Protein AF-A0AAW2Y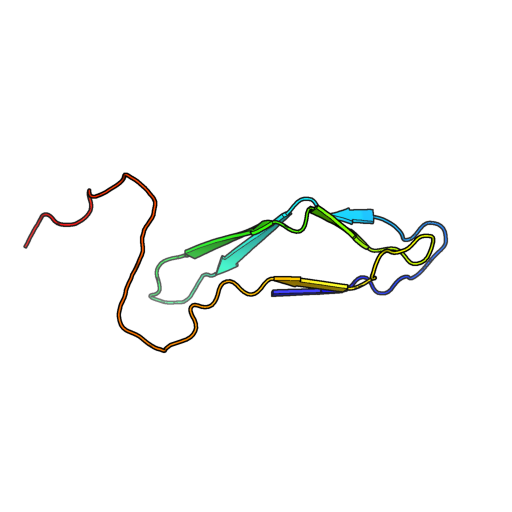600-F1 (afdb_monomer_lite)

Sequence (77 aa):
MNLTSDGSGPGHGWYCNYVEVTATGVHKQCTQQQFMVEQWLATDAPYELTAIRNYCLSGDDGKFVMYGPDSSMISDL

Organism: NCBI:txid2727402

Structure (mmCIF, N/CA/C/O backbone):
data_AF-A0AAW2Y600-F1
#
_entry.id   AF-A0AAW2Y600-F1
#
loop_
_atom_site.group_PDB
_atom_site.id
_atom_site.type_symbol
_atom_site.label_atom_id
_atom_site.label_alt_id
_atom_site.label_comp_id
_atom_site.label_asym_id
_atom_site.label_entity_id
_atom_site.label_seq_id
_atom_site.pdbx_PDB_ins_code
_atom_site.Cartn_x
_atom_site.Cartn_y
_atom_site.Cartn_z
_atom_site.occupancy
_atom_site.B_iso_or_equiv
_atom_site.auth_seq_id
_atom_site.auth_comp_id
_atom_site.auth_asym_id
_atom_site.auth_atom_id
_atom_site.pdbx_PDB_model_num
ATOM 1 N N . MET A 1 1 ? 0.657 1.587 8.750 1.00 93.50 1 MET A N 1
ATOM 2 C CA . MET A 1 1 ? 0.378 0.943 7.455 1.00 93.50 1 MET A CA 1
ATOM 3 C C . MET A 1 1 ? 1.696 0.708 6.732 1.00 93.50 1 MET A C 1
ATOM 5 O O . MET A 1 1 ? 2.529 1.609 6.712 1.00 93.50 1 MET A O 1
ATOM 9 N N . ASN A 1 2 ? 1.897 -0.514 6.237 1.00 96.06 2 ASN A N 1
ATOM 10 C CA . ASN A 1 2 ? 3.031 -0.901 5.403 1.00 96.06 2 ASN A CA 1
ATOM 11 C C . ASN A 1 2 ? 2.471 -1.373 4.055 1.00 96.06 2 ASN A C 1
ATOM 13 O O . ASN A 1 2 ? 1.670 -2.308 4.036 1.00 96.06 2 ASN A O 1
ATOM 17 N N . LEU A 1 3 ? 2.850 -0.697 2.975 1.00 94.06 3 LEU A N 1
ATOM 18 C CA . LEU A 1 3 ? 2.467 -1.016 1.606 1.00 94.06 3 LEU A CA 1
ATOM 19 C C . LEU A 1 3 ? 3.721 -1.433 0.842 1.00 94.06 3 LEU A C 1
ATOM 21 O O . LEU A 1 3 ? 4.649 -0.637 0.727 1.00 94.06 3 LEU A O 1
ATOM 25 N N . THR A 1 4 ? 3.724 -2.647 0.294 1.00 95.94 4 THR A N 1
ATOM 26 C CA . THR A 1 4 ? 4.860 -3.198 -0.452 1.00 95.94 4 THR A CA 1
ATOM 27 C C . THR A 1 4 ? 4.394 -3.711 -1.807 1.00 95.94 4 THR A C 1
ATOM 29 O O . THR A 1 4 ? 3.464 -4.511 -1.886 1.00 95.94 4 THR A O 1
ATOM 32 N N . SER A 1 5 ? 5.057 -3.252 -2.865 1.00 93.50 5 SER A N 1
ATOM 33 C CA . SER A 1 5 ? 4.990 -3.848 -4.196 1.00 93.50 5 SER A CA 1
ATOM 34 C C . SER A 1 5 ? 5.980 -5.010 -4.269 1.00 93.50 5 SER A C 1
ATOM 36 O O . SER A 1 5 ? 7.106 -4.899 -3.785 1.00 93.50 5 SER A O 1
ATOM 38 N N . ASP A 1 6 ? 5.580 -6.124 -4.873 1.00 93.50 6 ASP A N 1
ATOM 39 C CA . ASP A 1 6 ? 6.446 -7.291 -5.072 1.00 93.50 6 ASP A CA 1
ATOM 40 C C . ASP A 1 6 ? 7.407 -7.134 -6.268 1.00 93.50 6 ASP A C 1
ATOM 42 O O . ASP A 1 6 ? 8.265 -7.987 -6.484 1.00 93.50 6 ASP A O 1
ATOM 46 N N . GLY A 1 7 ? 7.279 -6.044 -7.037 1.00 90.62 7 GLY A N 1
ATOM 47 C CA . GLY A 1 7 ? 8.183 -5.684 -8.132 1.00 90.62 7 GLY A CA 1
ATOM 48 C C . GLY A 1 7 ? 8.157 -6.646 -9.324 1.00 90.62 7 GLY A C 1
ATOM 49 O O . GLY A 1 7 ? 9.102 -6.674 -10.114 1.00 90.62 7 GLY A O 1
ATOM 50 N N . SER A 1 8 ? 7.111 -7.466 -9.459 1.00 90.69 8 SER A N 1
ATOM 51 C CA . SER A 1 8 ? 7.080 -8.525 -10.468 1.00 90.69 8 SER A CA 1
ATOM 52 C C . SER A 1 8 ? 6.615 -8.030 -11.841 1.00 90.69 8 SER A C 1
ATOM 54 O O . SER A 1 8 ? 5.579 -7.385 -11.979 1.00 90.69 8 SER A O 1
ATOM 56 N N . GLY A 1 9 ? 7.357 -8.414 -12.885 1.00 91.38 9 GLY A N 1
ATOM 57 C CA . GLY A 1 9 ? 7.020 -8.161 -14.289 1.00 91.38 9 GLY A CA 1
ATOM 58 C C . GLY A 1 9 ? 7.665 -6.901 -14.900 1.00 91.38 9 GLY A C 1
ATOM 59 O O . GLY A 1 9 ? 8.198 -6.046 -14.186 1.00 91.38 9 GLY A O 1
ATOM 60 N N . PRO A 1 10 ? 7.669 -6.780 -16.243 1.00 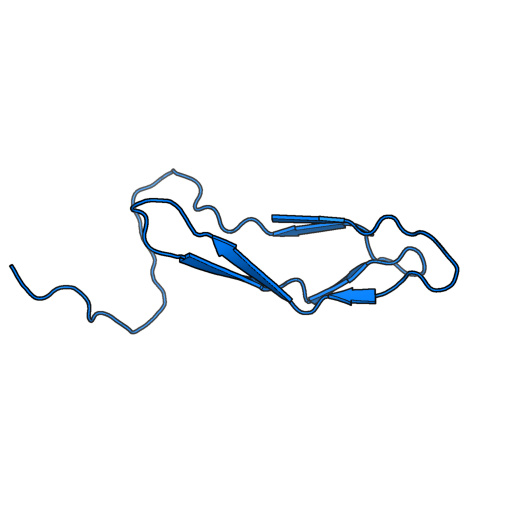89.62 10 PRO A N 1
ATOM 61 C CA . PRO A 1 10 ? 8.147 -5.580 -16.930 1.00 89.62 10 PRO A CA 1
ATOM 62 C C . PRO A 1 10 ? 7.251 -4.374 -16.626 1.00 89.62 10 PRO A C 1
A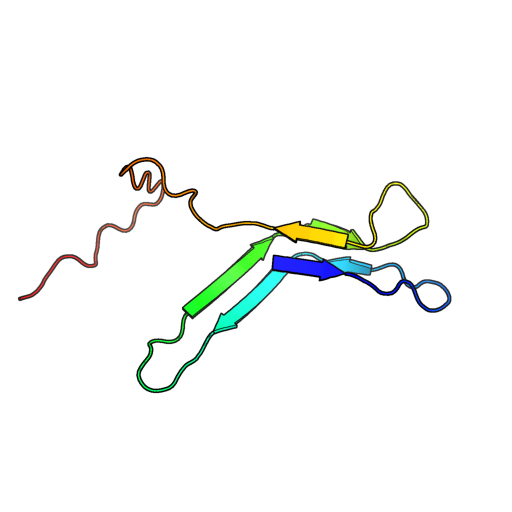TOM 64 O O . PRO A 1 10 ? 6.031 -4.482 -16.725 1.00 89.62 10 PRO A O 1
ATOM 67 N N . GLY A 1 11 ? 7.844 -3.222 -16.303 1.00 88.69 11 GLY A N 1
ATOM 68 C CA . GLY A 1 11 ? 7.082 -1.995 -16.034 1.00 88.69 11 GLY A CA 1
ATOM 69 C C . GLY A 1 11 ? 6.210 -2.068 -14.775 1.00 88.69 11 GLY A C 1
ATOM 70 O O . GLY A 1 11 ? 5.143 -1.470 -14.739 1.00 88.69 11 GLY A O 1
ATOM 71 N N . HIS A 1 12 ? 6.652 -2.798 -13.749 1.00 90.94 12 HIS A N 1
ATOM 72 C CA . HIS A 1 12 ? 5.933 -2.997 -12.483 1.00 90.94 12 HIS A CA 1
ATOM 73 C C . HIS A 1 12 ? 5.790 -1.730 -11.619 1.00 90.94 12 HIS A C 1
ATOM 75 O O . HIS A 1 12 ? 5.210 -1.797 -10.537 1.00 90.94 12 HIS A O 1
ATOM 81 N N . GLY A 1 13 ? 6.357 -0.598 -12.042 1.00 93.19 13 GLY A N 1
ATOM 82 C CA . GLY A 1 13 ? 6.317 0.657 -11.304 1.00 93.19 13 GLY A CA 1
ATOM 83 C C . GLY A 1 13 ? 4.938 1.308 -11.339 1.00 93.19 13 GLY A C 1
ATOM 84 O O . GLY A 1 13 ? 4.349 1.490 -12.403 1.00 93.19 13 GLY A O 1
ATOM 85 N N . TRP A 1 14 ? 4.431 1.713 -10.176 1.00 93.19 14 TRP A N 1
ATOM 86 C CA . TRP A 1 14 ? 3.149 2.410 -10.068 1.00 93.19 14 TRP A CA 1
ATOM 87 C C . TRP A 1 14 ? 3.191 3.520 -9.024 1.00 93.19 14 TRP A C 1
ATOM 89 O O . TRP A 1 14 ? 3.916 3.438 -8.034 1.00 93.19 14 TRP A O 1
ATOM 99 N N . TYR A 1 15 ? 2.410 4.574 -9.253 1.00 93.94 15 TYR A N 1
ATOM 100 C CA . TYR A 1 15 ? 2.281 5.689 -8.323 1.00 93.94 15 TYR A CA 1
ATOM 101 C C . TYR A 1 15 ? 1.099 5.465 -7.384 1.00 93.94 15 TYR A C 1
ATOM 103 O O . TYR A 1 15 ? -0.037 5.291 -7.829 1.00 93.94 15 TYR A O 1
ATOM 111 N N . CYS A 1 16 ? 1.355 5.510 -6.080 1.00 94.75 16 CYS A N 1
ATOM 112 C CA . CYS A 1 16 ? 0.319 5.469 -5.062 1.00 94.75 16 CYS A CA 1
ATOM 113 C C . CYS A 1 16 ? 0.083 6.881 -4.520 1.00 94.75 16 CYS A C 1
ATOM 115 O O . CYS A 1 16 ? 0.974 7.453 -3.897 1.00 94.75 16 CYS A O 1
ATOM 117 N N . ASN A 1 17 ? -1.113 7.437 -4.732 1.00 96.19 17 ASN A N 1
ATOM 118 C CA . ASN A 1 17 ? -1.491 8.727 -4.150 1.00 96.19 17 ASN A CA 1
ATOM 119 C C . ASN A 1 17 ? -1.873 8.553 -2.668 1.00 96.19 17 ASN A C 1
ATOM 121 O O . ASN A 1 17 ? -1.197 9.078 -1.784 1.00 96.19 17 ASN A O 1
ATOM 125 N N . TYR A 1 18 ? -2.882 7.727 -2.384 1.00 96.00 18 TYR A N 1
ATOM 126 C CA . TYR A 1 18 ? -3.304 7.400 -1.025 1.00 96.00 18 TYR A CA 1
ATOM 127 C C . TYR A 1 18 ? -3.827 5.966 -0.922 1.00 96.00 18 TYR A C 1
ATOM 129 O O . TYR A 1 18 ? -4.237 5.360 -1.911 1.00 96.00 18 TYR A O 1
ATOM 137 N N . VAL A 1 19 ? -3.849 5.453 0.306 1.00 95.62 19 VAL A N 1
ATOM 138 C CA . VAL A 1 19 ? -4.562 4.228 0.679 1.00 95.62 19 VAL A CA 1
ATOM 139 C C . VAL A 1 19 ? -5.591 4.592 1.729 1.00 95.62 19 VAL A C 1
ATOM 141 O O . VAL A 1 19 ? -5.257 5.213 2.735 1.00 95.62 19 VAL A O 1
ATOM 144 N N . GLU A 1 20 ? -6.832 4.184 1.519 1.00 96.31 20 GLU A N 1
ATOM 145 C CA . GLU A 1 20 ? -7.885 4.326 2.511 1.00 96.31 20 GLU A CA 1
ATOM 146 C C . GLU A 1 20 ? -8.199 2.971 3.137 1.00 96.31 20 GLU A C 1
ATOM 148 O O . GLU A 1 20 ? -8.397 1.975 2.442 1.00 96.31 20 GLU A O 1
ATOM 153 N N . VAL A 1 21 ? -8.207 2.929 4.466 1.00 94.44 21 VAL A N 1
ATOM 154 C CA . VAL A 1 21 ? -8.494 1.723 5.238 1.00 94.44 21 VAL A CA 1
ATOM 155 C C . VAL A 1 21 ? -9.783 1.939 6.009 1.00 94.44 21 VAL A C 1
ATOM 157 O O . VAL A 1 21 ? -9.845 2.808 6.877 1.00 94.44 21 VAL A O 1
ATOM 160 N N . THR A 1 22 ? -10.780 1.102 5.731 1.00 95.00 22 THR A N 1
ATOM 161 C CA . THR A 1 22 ? -12.025 1.039 6.500 1.00 95.00 22 THR A CA 1
ATOM 162 C C . THR A 1 22 ? -12.002 -0.197 7.385 1.00 95.00 22 THR A C 1
ATOM 164 O O . THR A 1 22 ? -11.935 -1.324 6.895 1.00 95.00 22 THR A O 1
ATOM 167 N N . ALA A 1 23 ? -12.050 0.009 8.698 1.00 92.00 23 ALA A N 1
ATOM 168 C CA . ALA A 1 23 ? -12.101 -1.056 9.685 1.00 92.00 23 ALA A CA 1
ATOM 169 C C . ALA A 1 23 ? -13.522 -1.182 10.242 1.00 92.00 23 ALA A C 1
ATOM 171 O O . ALA A 1 23 ? -14.113 -0.218 10.726 1.00 92.00 23 ALA A O 1
ATOM 172 N N . THR A 1 24 ? -14.062 -2.397 10.200 1.00 94.44 24 THR A N 1
ATOM 173 C CA . THR A 1 24 ? -15.394 -2.731 10.720 1.00 94.44 24 THR A CA 1
ATOM 174 C C . THR A 1 24 ? -15.283 -3.896 11.696 1.00 94.44 24 THR A C 1
ATOM 176 O O . THR A 1 24 ? -14.453 -4.783 11.498 1.00 94.44 24 THR A O 1
ATOM 179 N N . GLY A 1 25 ? -16.126 -3.946 12.726 1.00 92.62 25 GLY A N 1
ATOM 180 C CA . GLY A 1 25 ? -16.143 -5.060 13.674 1.00 92.62 25 GLY A CA 1
ATOM 181 C C . GLY A 1 25 ? -17.518 -5.274 14.293 1.00 92.62 25 GLY A C 1
ATOM 182 O O . GLY A 1 25 ? -18.329 -4.353 14.358 1.00 92.62 25 GLY A O 1
A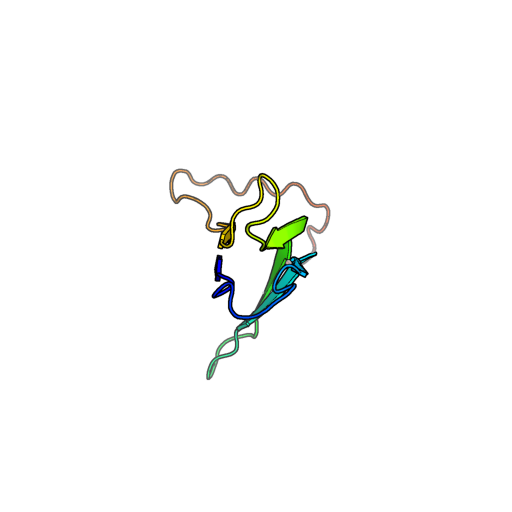TOM 183 N N . VAL A 1 26 ? -17.780 -6.493 14.771 1.00 94.31 26 VAL A N 1
ATOM 184 C CA . VAL A 1 26 ? -19.027 -6.803 15.487 1.00 94.31 26 VAL A CA 1
ATOM 185 C C . VAL A 1 26 ? -19.117 -5.920 16.732 1.00 94.31 26 VAL A C 1
ATOM 187 O O . VAL A 1 26 ? -18.179 -5.874 17.527 1.00 94.31 26 VAL A O 1
ATOM 190 N N . HIS A 1 27 ? -20.234 -5.203 16.872 1.00 90.06 27 HIS A N 1
ATOM 191 C CA . HIS A 1 27 ? -20.486 -4.229 17.944 1.00 90.06 27 HIS A CA 1
ATOM 192 C C . HIS A 1 27 ? -19.445 -3.099 18.048 1.00 90.06 27 HIS A C 1
ATOM 194 O O . HIS A 1 27 ? -19.266 -2.520 19.118 1.00 90.06 27 HIS A O 1
ATOM 200 N N . LYS A 1 28 ? -18.750 -2.769 16.953 1.00 89.56 28 LYS A N 1
ATOM 201 C CA . LYS A 1 28 ? -17.840 -1.621 16.889 1.00 89.56 28 LYS A CA 1
ATOM 202 C C . LYS A 1 28 ? -18.306 -0.651 15.816 1.00 89.56 28 LYS A C 1
ATOM 204 O O . LYS A 1 28 ? -18.776 -1.071 14.762 1.00 89.56 28 LYS A O 1
ATOM 209 N N . GLN A 1 29 ? -18.155 0.643 16.083 1.00 86.88 29 GLN A N 1
ATOM 210 C CA . GLN A 1 29 ? -18.340 1.656 15.049 1.00 86.88 29 GLN A CA 1
ATOM 211 C C . GLN A 1 29 ? -17.286 1.466 13.955 1.00 86.88 29 GLN A C 1
ATOM 213 O O . GLN A 1 29 ? -16.129 1.151 14.245 1.00 86.88 29 GLN A O 1
ATOM 218 N N . CYS A 1 30 ? -17.704 1.631 12.702 1.00 87.94 30 CYS A N 1
ATOM 219 C CA . CYS A 1 30 ? -16.789 1.637 11.572 1.00 87.94 30 CYS A CA 1
ATOM 220 C C . CYS A 1 30 ? -15.877 2.859 11.668 1.00 87.94 30 CYS A C 1
ATOM 222 O O . CYS A 1 30 ? -16.341 3.959 11.969 1.00 87.94 30 CYS A O 1
ATOM 224 N N . THR A 1 31 ? -14.598 2.671 11.377 1.00 91.25 31 THR A N 1
ATOM 225 C CA . THR A 1 31 ? -13.634 3.766 11.282 1.00 91.25 31 THR A CA 1
ATOM 226 C C . THR A 1 31 ? -12.966 3.738 9.920 1.00 91.25 31 THR A C 1
ATOM 228 O O . THR A 1 31 ? -12.762 2.675 9.334 1.00 91.25 31 THR A O 1
ATOM 231 N N . GLN A 1 32 ? -12.646 4.919 9.408 1.00 93.56 32 GLN A N 1
ATOM 232 C CA . GLN A 1 32 ? -11.990 5.109 8.123 1.00 93.56 32 GLN A CA 1
ATOM 233 C C . GLN A 1 32 ? -10.743 5.952 8.355 1.00 93.56 32 GLN A C 1
ATOM 235 O O . GLN A 1 32 ? -10.782 6.933 9.098 1.00 93.56 32 GLN A O 1
ATOM 240 N N . GLN A 1 33 ? -9.631 5.550 7.750 1.00 93.44 33 GLN A N 1
ATOM 241 C CA . GLN A 1 33 ? -8.371 6.275 7.824 1.00 93.44 33 GLN A CA 1
ATOM 242 C C . GLN A 1 33 ? -7.731 6.325 6.444 1.00 93.44 33 GLN A C 1
ATOM 244 O O . GLN A 1 33 ? -7.389 5.294 5.865 1.00 93.44 33 GLN A O 1
ATOM 249 N N . GLN A 1 34 ? -7.510 7.538 5.953 1.00 95.12 34 GLN A N 1
ATOM 250 C CA . GLN A 1 34 ? -6.718 7.783 4.757 1.00 95.12 34 GLN A CA 1
ATOM 251 C C . GLN A 1 34 ? -5.241 7.903 5.137 1.00 95.12 34 GLN A C 1
ATOM 253 O O . GLN A 1 34 ? -4.911 8.589 6.101 1.00 95.12 34 GLN A O 1
ATOM 258 N N . PHE A 1 35 ? -4.358 7.253 4.384 1.00 95.19 35 PHE A N 1
ATOM 259 C CA . PHE A 1 35 ? -2.907 7.368 4.479 1.00 95.19 35 PHE A CA 1
ATOM 260 C C . PHE A 1 35 ? -2.375 7.952 3.170 1.00 95.19 35 PHE A C 1
ATOM 262 O O . PHE A 1 35 ? -2.450 7.298 2.129 1.00 95.19 35 PHE A O 1
ATOM 269 N N . MET A 1 36 ? -1.822 9.164 3.221 1.00 95.06 36 MET A N 1
ATOM 270 C CA . MET A 1 36 ? -1.201 9.800 2.053 1.00 95.06 36 MET A CA 1
ATOM 271 C C . MET A 1 36 ? 0.146 9.134 1.767 1.00 95.06 36 MET A C 1
ATOM 273 O O . MET A 1 36 ? 1.027 9.119 2.631 1.00 95.06 36 MET A O 1
ATOM 277 N N . VAL A 1 37 ? 0.300 8.545 0.581 1.00 94.56 37 VAL A N 1
ATOM 278 C CA . VAL A 1 37 ? 1.514 7.830 0.161 1.00 94.56 37 VAL A CA 1
ATOM 279 C C . VAL A 1 37 ? 2.352 8.711 -0.762 1.00 94.56 37 VAL A C 1
ATOM 281 O O . VAL A 1 37 ? 3.525 8.915 -0.474 1.00 94.56 37 VAL A O 1
ATOM 284 N N . GLU A 1 38 ? 1.748 9.267 -1.809 1.00 94.44 38 GLU A N 1
ATOM 285 C CA . GLU A 1 38 ? 2.356 10.183 -2.786 1.00 94.44 38 GLU A CA 1
ATOM 286 C C . GLU A 1 38 ? 3.736 9.744 -3.319 1.00 94.44 38 GLU A C 1
ATOM 288 O O . GLU A 1 38 ? 4.640 10.556 -3.516 1.00 94.44 38 GLU A O 1
ATOM 293 N N . GLN A 1 39 ? 3.906 8.445 -3.570 1.00 92.94 39 GLN A N 1
ATOM 294 C CA . GLN A 1 39 ? 5.194 7.833 -3.904 1.00 92.94 39 GLN A CA 1
ATOM 295 C C . GLN A 1 39 ? 5.047 6.813 -5.043 1.00 92.94 39 GLN A C 1
ATOM 297 O O . GLN A 1 39 ? 4.044 6.104 -5.141 1.00 92.94 39 GLN A O 1
ATOM 302 N N . TRP A 1 40 ? 6.077 6.718 -5.889 1.00 93.94 40 TRP A N 1
ATOM 303 C CA . TRP A 1 40 ? 6.251 5.610 -6.833 1.00 93.94 40 TRP A CA 1
ATOM 304 C C . TRP A 1 40 ? 6.772 4.361 -6.112 1.00 93.94 40 TRP A C 1
ATOM 306 O O . TRP A 1 40 ? 7.729 4.447 -5.348 1.00 93.94 40 TRP A O 1
ATOM 316 N N . LEU A 1 41 ? 6.173 3.200 -6.372 1.00 93.50 41 LEU A N 1
ATOM 317 C CA . LEU A 1 41 ? 6.632 1.894 -5.895 1.00 93.50 41 LEU A CA 1
ATOM 318 C C . LEU A 1 41 ? 7.270 1.146 -7.067 1.00 93.50 41 LEU A C 1
ATOM 320 O O . LEU A 1 41 ? 6.594 0.416 -7.793 1.00 93.50 41 LEU A O 1
ATOM 324 N N . ALA A 1 42 ? 8.558 1.398 -7.291 1.00 92.38 42 ALA A N 1
ATOM 325 C CA . ALA A 1 42 ? 9.292 0.954 -8.475 1.00 92.38 42 ALA A CA 1
ATOM 326 C C . ALA A 1 42 ? 10.798 0.804 -8.173 1.00 92.38 42 ALA A C 1
ATOM 328 O O . ALA A 1 42 ? 11.259 1.318 -7.157 1.00 92.38 42 ALA A O 1
ATOM 329 N N . THR A 1 43 ? 11.565 0.120 -9.031 1.00 86.38 43 THR A N 1
ATOM 330 C CA . THR A 1 43 ? 13.025 -0.097 -8.847 1.00 86.38 43 THR A CA 1
ATOM 331 C C . THR A 1 43 ? 13.924 0.805 -9.706 1.00 86.38 43 THR A C 1
ATOM 333 O O . THR A 1 43 ? 15.144 0.775 -9.584 1.00 86.38 43 THR A O 1
ATOM 336 N N . ASP A 1 44 ? 13.337 1.558 -10.628 1.00 80.31 44 ASP A N 1
ATOM 337 C CA . ASP A 1 44 ? 13.966 2.142 -11.820 1.00 80.31 44 ASP A CA 1
ATOM 338 C C . ASP A 1 44 ? 14.368 3.629 -11.690 1.00 80.31 44 ASP A C 1
ATOM 340 O O . ASP A 1 44 ? 14.930 4.208 -12.617 1.00 80.31 44 ASP A O 1
ATOM 344 N N . ALA A 1 45 ? 14.179 4.234 -10.516 1.00 65.56 45 ALA A N 1
ATOM 345 C CA . ALA A 1 45 ? 14.795 5.497 -10.066 1.00 65.56 45 ALA A CA 1
ATOM 346 C C . ALA A 1 45 ? 14.774 5.500 -8.510 1.00 65.56 45 ALA A C 1
ATOM 348 O O . ALA A 1 45 ? 14.482 4.429 -7.990 1.00 65.56 45 ALA A O 1
ATOM 349 N N . PRO A 1 46 ? 15.102 6.559 -7.723 1.00 66.62 46 PRO A N 1
ATOM 350 C CA . PRO A 1 46 ? 15.348 6.457 -6.266 1.00 66.62 46 PRO A CA 1
ATOM 351 C C . PRO A 1 46 ? 14.061 6.260 -5.435 1.00 66.62 46 PRO A C 1
ATOM 353 O O . PRO A 1 46 ? 13.785 6.977 -4.476 1.00 66.62 46 PRO A O 1
ATOM 356 N N . TYR A 1 47 ? 13.243 5.309 -5.848 1.00 71.38 47 TYR A N 1
ATOM 357 C CA . TYR A 1 47 ? 11.954 4.942 -5.328 1.00 71.38 47 TYR A CA 1
ATOM 358 C C . TYR A 1 47 ? 12.100 3.603 -4.617 1.00 71.38 47 TYR A C 1
ATOM 360 O O . TYR A 1 47 ? 12.839 2.716 -5.044 1.00 71.38 47 TYR A O 1
ATOM 368 N N . GLU A 1 48 ? 11.419 3.477 -3.488 1.00 85.75 48 GLU A N 1
ATOM 369 C CA . GLU A 1 48 ? 11.379 2.235 -2.736 1.00 85.75 48 GLU A CA 1
ATOM 370 C C . GLU A 1 48 ? 10.121 1.466 -3.133 1.00 85.75 48 GLU A C 1
ATOM 372 O O . GLU A 1 48 ? 9.043 2.046 -3.253 1.00 85.75 48 GLU A O 1
ATOM 377 N N . LEU A 1 49 ? 10.227 0.140 -3.260 1.00 92.94 49 LEU A N 1
ATOM 378 C CA . LEU A 1 49 ? 9.064 -0.744 -3.427 1.00 92.94 49 LEU A CA 1
ATOM 379 C C . LEU A 1 49 ? 8.156 -0.769 -2.190 1.00 92.94 49 LEU A C 1
ATOM 381 O O . LEU A 1 49 ? 7.108 -1.408 -2.212 1.00 92.94 49 LEU A O 1
ATOM 385 N N . THR A 1 50 ? 8.560 -0.109 -1.105 1.00 93.69 50 THR A N 1
ATOM 386 C CA . THR A 1 50 ? 7.839 -0.071 0.161 1.00 93.69 50 THR A CA 1
ATOM 387 C C . THR A 1 50 ? 7.556 1.367 0.584 1.00 93.69 50 THR A C 1
ATOM 389 O O . THR A 1 50 ? 8.403 2.247 0.460 1.00 93.69 50 THR A O 1
ATOM 392 N N . ALA A 1 51 ? 6.360 1.598 1.122 1.00 94.00 51 ALA A N 1
ATOM 393 C CA . ALA A 1 51 ? 5.976 2.837 1.779 1.00 94.00 51 ALA A CA 1
ATOM 394 C C . ALA A 1 51 ? 5.393 2.536 3.165 1.00 94.00 51 ALA A C 1
ATOM 396 O O . ALA A 1 51 ? 4.443 1.763 3.314 1.00 94.00 51 ALA A O 1
ATOM 397 N N . ILE A 1 52 ? 5.947 3.184 4.192 1.00 94.62 52 ILE A N 1
ATOM 398 C CA . ILE A 1 52 ? 5.482 3.059 5.577 1.00 94.62 52 ILE A CA 1
ATOM 399 C C . ILE A 1 52 ? 4.838 4.378 6.003 1.00 94.62 52 ILE A C 1
ATOM 401 O O . ILE A 1 52 ? 5.436 5.449 5.891 1.00 94.62 52 ILE A O 1
ATOM 405 N N . ARG A 1 53 ? 3.601 4.308 6.503 1.00 93.38 53 ARG A N 1
ATOM 406 C CA . ARG A 1 53 ? 2.878 5.442 7.101 1.00 93.38 53 ARG A CA 1
ATOM 407 C C . ARG A 1 53 ? 2.399 5.058 8.491 1.00 93.38 53 ARG A C 1
ATOM 409 O O . ARG A 1 53 ? 1.620 4.116 8.638 1.00 93.38 53 ARG A O 1
ATOM 416 N N . ASN A 1 54 ? 2.872 5.760 9.514 1.00 91.56 54 ASN A N 1
ATOM 417 C CA . ASN A 1 54 ? 2.489 5.516 10.900 1.00 91.56 54 ASN A CA 1
ATOM 418 C C . ASN A 1 54 ? 1.754 6.734 11.458 1.00 91.56 54 ASN A C 1
ATOM 420 O O . ASN A 1 54 ? 2.373 7.769 11.676 1.00 91.56 54 ASN A O 1
ATOM 424 N N . TYR A 1 55 ? 0.442 6.600 11.657 1.00 88.25 55 TYR A N 1
ATOM 425 C CA . TYR A 1 55 ? -0.415 7.636 12.245 1.00 88.25 55 TYR A CA 1
ATOM 426 C C . TYR A 1 55 ? -0.836 7.283 13.677 1.00 88.25 55 TYR A C 1
ATOM 428 O O . TYR A 1 55 ? -1.761 7.875 14.225 1.00 88.25 55 TYR A O 1
ATOM 436 N N . CYS A 1 56 ? -0.175 6.302 14.296 1.00 84.19 56 CYS A N 1
ATOM 437 C CA . CYS A 1 56 ? -0.354 6.046 15.714 1.00 84.19 56 CYS A CA 1
ATOM 438 C C . CYS A 1 56 ? 0.260 7.205 16.505 1.00 84.19 56 CYS A C 1
ATOM 440 O O . CYS A 1 56 ? 1.419 7.561 16.289 1.00 84.19 56 CYS A O 1
ATOM 442 N N . LEU A 1 57 ? -0.502 7.765 17.443 1.00 73.94 57 LEU A N 1
ATOM 443 C CA . LEU A 1 57 ? 0.038 8.690 18.432 1.00 73.94 57 LEU A CA 1
ATOM 444 C C . LEU A 1 57 ? 0.969 7.896 19.356 1.00 73.94 57 LEU A C 1
ATOM 446 O O . LEU A 1 57 ? 0.540 6.925 19.981 1.00 73.94 57 LEU A O 1
ATOM 450 N N . SER A 1 58 ? 2.244 8.277 19.418 1.00 63.81 58 SER A N 1
ATOM 451 C CA . SER A 1 58 ? 3.158 7.762 20.437 1.00 63.81 58 SER A CA 1
ATOM 452 C C . SER A 1 58 ? 2.595 8.149 21.803 1.00 63.81 58 SER A C 1
ATOM 454 O O . SER A 1 58 ? 2.382 9.326 22.076 1.00 63.81 58 SER A O 1
ATOM 456 N N . GLY A 1 59 ? 2.272 7.156 22.627 1.00 60.97 59 GLY A N 1
ATOM 457 C CA . GLY A 1 59 ? 1.724 7.353 23.966 1.00 60.97 59 GLY A CA 1
ATOM 458 C C . GLY A 1 59 ? 2.788 7.829 24.951 1.00 60.97 59 GLY A C 1
ATOM 459 O O . GLY A 1 59 ? 3.272 7.036 25.741 1.00 60.97 59 GLY A O 1
ATOM 460 N N . ASP A 1 60 ? 3.144 9.098 24.852 1.00 62.28 60 ASP A N 1
ATOM 461 C CA . ASP A 1 60 ? 3.794 9.959 25.842 1.00 62.28 60 ASP A CA 1
ATOM 462 C C . ASP A 1 60 ? 3.550 11.327 25.196 1.00 62.28 60 ASP A C 1
ATOM 464 O O . ASP A 1 60 ? 4.014 11.570 24.090 1.00 62.28 60 ASP A O 1
ATOM 468 N N . ASP A 1 61 ? 2.654 12.207 25.616 1.00 52.50 61 ASP A N 1
ATOM 469 C CA . ASP A 1 61 ? 2.179 12.578 26.931 1.00 52.50 61 ASP A CA 1
ATOM 470 C C . ASP A 1 61 ? 0.905 13.399 26.681 1.00 52.50 61 ASP A C 1
ATOM 472 O O . ASP A 1 61 ? 0.987 14.490 26.137 1.00 52.50 61 ASP A O 1
ATOM 476 N N . GLY A 1 62 ? -0.278 12.867 27.014 1.00 53.53 62 GLY A N 1
ATOM 477 C CA . GLY A 1 62 ? -1.510 13.603 27.370 1.00 53.53 62 GLY A CA 1
ATOM 478 C C . GLY A 1 62 ? -1.911 14.912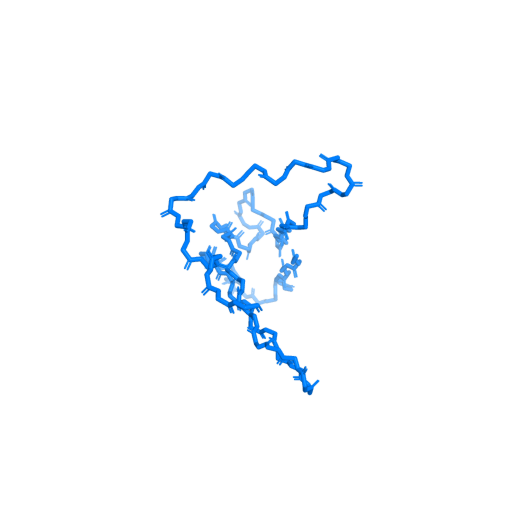 26.658 1.00 53.53 62 GLY A C 1
ATOM 479 O O . GLY A 1 62 ? -2.703 15.663 27.223 1.00 53.53 62 GLY A O 1
ATOM 480 N N . LYS A 1 63 ? -1.420 15.228 25.459 1.00 43.25 63 LYS A N 1
ATOM 481 C CA . LYS A 1 63 ? -1.741 16.451 24.725 1.00 43.25 63 LYS A CA 1
ATOM 482 C C . LYS A 1 63 ? -2.243 16.079 23.351 1.00 43.25 63 LYS A C 1
ATOM 484 O O . LYS A 1 63 ? -1.510 15.946 22.378 1.00 43.25 63 LYS A O 1
ATOM 489 N N . PHE A 1 64 ? -3.556 15.940 23.308 1.00 49.12 64 PHE A N 1
ATOM 490 C CA . PHE A 1 64 ? -4.348 15.952 22.097 1.00 49.12 64 PHE A CA 1
ATOM 491 C C . PHE A 1 64 ? -4.209 17.344 21.451 1.00 49.12 64 PHE A C 1
ATOM 493 O O . PHE A 1 64 ? -5.025 18.235 21.676 1.00 49.12 64 PHE A O 1
ATOM 500 N N . VAL A 1 65 ? -3.119 17.586 20.715 1.00 43.59 65 VAL A N 1
ATOM 501 C CA . VAL A 1 65 ? -2.973 18.799 19.901 1.00 43.59 65 VAL A CA 1
ATOM 502 C C . VAL A 1 65 ? -3.762 18.572 18.618 1.00 43.59 65 VAL A C 1
ATOM 504 O O . VAL A 1 65 ? -3.227 18.190 17.583 1.00 43.59 65 VAL A O 1
ATOM 507 N N . MET A 1 66 ? -5.072 18.775 18.719 1.00 52.91 66 MET A N 1
ATOM 508 C CA . MET A 1 66 ? -5.949 18.902 17.564 1.00 52.91 66 MET A CA 1
ATOM 509 C C . MET A 1 66 ? -5.719 20.281 16.952 1.00 52.91 66 MET A C 1
ATOM 511 O O . MET A 1 66 ? -6.178 21.285 17.493 1.00 52.91 66 MET A O 1
ATOM 515 N N . TYR A 1 67 ? -5.020 20.350 15.821 1.00 48.78 67 TYR A N 1
ATOM 516 C CA . TYR A 1 67 ? -5.219 21.460 14.891 1.00 48.78 67 TYR A CA 1
ATOM 517 C C . TYR A 1 67 ? -6.315 21.040 13.908 1.00 48.78 67 TYR A C 1
ATOM 519 O O . TYR A 1 67 ? -6.062 20.311 12.954 1.00 48.78 67 TYR A O 1
ATOM 527 N N . GLY A 1 68 ? -7.549 21.469 14.180 1.00 40.97 68 GLY A N 1
ATOM 528 C CA . GLY A 1 68 ? -8.702 21.257 13.305 1.00 40.97 68 GLY A CA 1
ATOM 529 C C . GLY A 1 68 ? -9.982 21.841 13.915 1.00 40.97 68 GLY A C 1
ATOM 530 O O . GLY A 1 68 ? -10.336 21.445 15.025 1.00 40.97 68 GLY A O 1
ATOM 531 N N . PRO A 1 69 ? -10.664 22.795 13.254 1.00 51.75 69 PRO A N 1
ATOM 532 C CA . PRO A 1 69 ? -11.802 23.510 13.811 1.00 51.75 69 PRO A CA 1
ATOM 533 C C . PRO A 1 69 ? -13.085 22.703 13.602 1.00 51.75 69 PRO A C 1
ATOM 535 O O . PRO A 1 69 ? -13.870 23.014 12.716 1.00 51.75 69 PRO A O 1
ATOM 538 N N . ASP A 1 70 ? -13.319 21.673 14.407 1.00 49.78 70 ASP A N 1
ATOM 539 C CA . ASP A 1 70 ? -14.694 21.215 14.616 1.00 49.78 70 ASP A CA 1
ATOM 540 C C . ASP A 1 70 ? -14.876 20.677 16.037 1.00 49.78 70 ASP A C 1
ATOM 542 O O . ASP A 1 70 ? -14.696 19.501 16.345 1.00 49.78 70 ASP A O 1
ATOM 546 N N . SER A 1 71 ? -15.168 21.612 16.936 1.00 54.25 71 SER A N 1
ATOM 547 C CA . SER A 1 71 ? -15.455 21.383 18.348 1.00 54.25 71 SER A CA 1
ATOM 548 C C . SER A 1 71 ? -16.961 21.173 18.560 1.00 54.25 71 SER A C 1
ATOM 550 O O . SER A 1 71 ? -17.572 21.931 19.313 1.00 54.25 71 SER A O 1
ATOM 552 N N . SER A 1 72 ? -17.583 20.191 17.898 1.00 48.03 72 SER A N 1
ATOM 553 C CA . SER A 1 72 ? -19.053 20.036 17.933 1.00 48.03 72 SER A CA 1
ATOM 554 C C . SER A 1 72 ? -19.604 18.653 18.308 1.00 48.03 72 SER A C 1
ATOM 556 O O . SER A 1 72 ? -20.744 18.345 17.985 1.00 48.03 72 SER A O 1
ATOM 558 N N . MET A 1 73 ? -18.872 17.835 19.075 1.00 50.47 73 MET A N 1
ATOM 559 C CA . MET A 1 73 ? -19.447 16.616 19.685 1.00 50.47 73 MET A CA 1
ATOM 560 C C . MET A 1 73 ? -19.227 16.542 21.202 1.00 50.47 73 MET A C 1
ATOM 562 O O . MET A 1 73 ? -18.929 15.485 21.752 1.00 50.47 73 MET A O 1
ATOM 566 N N . ILE A 1 74 ? -19.396 17.673 21.894 1.00 55.59 74 ILE A N 1
ATOM 567 C CA . ILE A 1 74 ? -19.677 17.666 23.336 1.00 55.59 74 ILE A CA 1
ATOM 568 C C . ILE A 1 74 ? -20.968 18.451 23.582 1.00 55.59 74 ILE A C 1
ATOM 570 O O . ILE A 1 74 ? -20.946 19.617 23.962 1.00 55.59 74 ILE A O 1
ATOM 574 N N . SER A 1 75 ? -22.093 17.789 23.334 1.00 40.50 75 SER A N 1
ATOM 575 C CA . SER A 1 75 ? -23.395 18.106 23.920 1.00 40.50 75 SER A CA 1
ATOM 576 C C . SER A 1 75 ? -24.310 16.901 23.708 1.00 40.50 75 SER A C 1
ATOM 578 O O . SER A 1 75 ? -24.773 16.665 22.596 1.00 40.50 75 SER A O 1
ATOM 580 N N . ASP A 1 76 ? -24.473 16.075 24.742 1.00 39.59 76 ASP A N 1
ATOM 581 C CA . ASP A 1 76 ? -25.764 15.896 25.424 1.00 39.59 76 ASP A CA 1
ATOM 582 C C . ASP A 1 76 ? -25.820 14.565 26.199 1.00 39.59 76 ASP A C 1
ATOM 584 O O . ASP A 1 76 ? -25.854 13.486 25.607 1.00 39.59 76 ASP A O 1
ATOM 588 N N . LEU A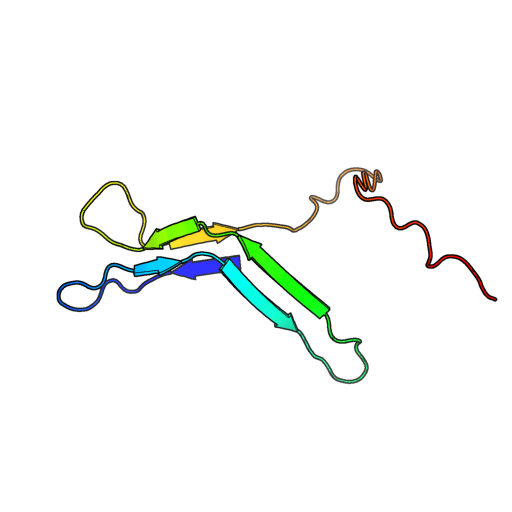 1 77 ? -25.909 14.733 27.531 1.00 46.09 77 LEU A N 1
ATOM 589 C CA . LEU A 1 77 ? -26.200 13.786 28.628 1.00 46.09 77 LEU A CA 1
ATOM 590 C C . LEU A 1 77 ? -25.093 12.824 29.092 1.00 46.09 77 LEU A C 1
ATOM 592 O O . LEU A 1 77 ? -24.824 11.800 28.432 1.00 46.09 77 LEU A O 1
#

Radius of gyration: 18.01 Å; chains: 1; bounding box: 42×32×46 Å

InterPro domains:
  IPR001024 PLAT/LH2 domain [PS50095] (1-55)
  IPR036392 PLAT/LH2 domain superfamily [SSF49723] (1-46)

Foldseek 3Di:
DKQADPQDDPPSKDFDQWDKDWDDDDVDDIDIDIDGFRFILHDPDPGHRMTDDDPDDDPPDDDPPDPDPDPPPPDDD

pLDDT: mean 80.27, std 18.94, range [39.59, 96.31]

Secondary structure (DSSP, 8-state):
-EEE----STT--EEEEEEEEEEEETTEEEEEEEEEEEEEE-SSSS--SEEE---PPPSSS------SS--------